Protein AF-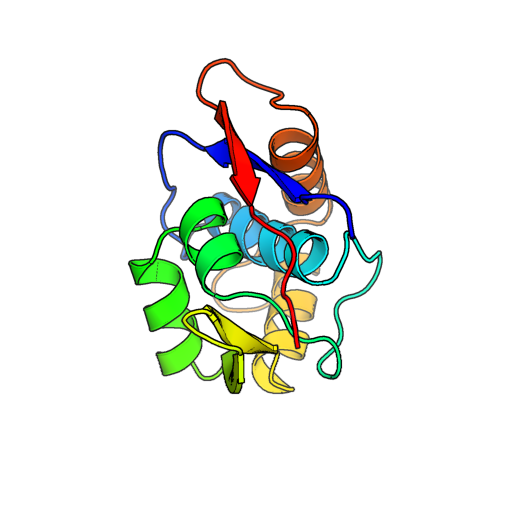A0AAJ4BDT7-F1 (afdb_monomer_lite)

Foldseek 3Di:
DDWDKWWFFLDADDCQAQLLVLQLLLLQCVQQPNDPAADQPGKGWLVSSCRSHNNVVVVVCVVVQQKDFDDDQVPITIIGGDPVNRVVSVQQQVVHDSHHYHPVSNVVSNCCTHPVPDPRIDMDIDDDGDD

Radius of gyration: 13.69 Å; chains: 1; bounding box: 35×29×34 Å

Secondary structure (DSSP, 8-state):
---EEEEEESS---TTSHHHHHHHHHHHHHHTTS-SS--SSS-EEHHHHHHHH-HHHHHHHHHTTSEEEEEEETTEEEEEE-HHHHHHHHHHHBT-SSS--BHHHHHHHHHHHHH--STTEEEEEEPPPP-

Sequence (131 aa):
MSSIEFYVPGDYDSPLTASGRGRTIAAFHLAQGDVEFLTKVTEMRRDVLNRLMSPSAVSYWIAQKWLEKARDVGRIQLLRLTAKGLVTCKNSVNGGGNVPTTAALVARWRANMKRGGVSSFTLVSFDPISD

Structure (mmCIF, N/CA/C/O backbone):
data_AF-A0AAJ4BDT7-F1
#
_entry.id   AF-A0AAJ4BDT7-F1
#
loop_
_atom_site.group_PDB
_atom_site.id
_atom_site.type_symbol
_atom_site.label_atom_id
_atom_site.label_alt_id
_atom_site.label_comp_id
_atom_site.label_asym_id
_atom_site.label_entity_id
_atom_site.label_seq_id
_atom_site.pdbx_PDB_ins_code
_atom_site.Cartn_x
_atom_site.Cartn_y
_atom_site.Cartn_z
_atom_site.occupancy
_atom_site.B_iso_or_equiv
_atom_site.auth_seq_id
_atom_site.auth_comp_id
_atom_site.auth_asym_id
_atom_site.auth_atom_id
_atom_site.pdbx_PDB_model_num
ATOM 1 N N . MET A 1 1 ? -15.622 15.800 9.032 1.00 58.09 1 MET A N 1
ATOM 2 C CA . MET A 1 1 ? -14.398 15.234 8.422 1.00 58.09 1 MET A CA 1
ATOM 3 C C . MET A 1 1 ? -14.682 14.996 6.949 1.00 58.09 1 MET A C 1
ATOM 5 O O . MET A 1 1 ? -15.772 14.527 6.651 1.00 58.09 1 MET A O 1
ATOM 9 N N . SER A 1 2 ? -13.784 15.384 6.043 1.00 74.25 2 SER A N 1
ATOM 10 C CA . SER A 1 2 ? -13.961 15.152 4.602 1.00 74.25 2 SER A CA 1
ATOM 11 C C . SER A 1 2 ? -13.631 13.702 4.246 1.00 74.25 2 SER A C 1
ATOM 13 O O . SER A 1 2 ? -12.795 13.078 4.904 1.00 74.25 2 SER A O 1
ATOM 15 N N . SER A 1 3 ? -14.279 13.171 3.211 1.00 86.38 3 SER A N 1
ATOM 16 C CA . SER A 1 3 ? -13.877 11.910 2.590 1.00 86.38 3 SER A CA 1
ATOM 17 C C . SER A 1 3 ? -12.436 11.997 2.076 1.00 86.38 3 SER A C 1
ATOM 19 O O . SER A 1 3 ? -11.916 13.083 1.800 1.00 86.38 3 SER A O 1
ATOM 21 N N . ILE A 1 4 ? -11.775 10.843 1.981 1.00 92.94 4 ILE A N 1
ATOM 22 C CA . ILE A 1 4 ? -10.473 10.723 1.315 1.00 92.94 4 ILE A CA 1
ATOM 23 C C . ILE A 1 4 ? -10.673 10.041 -0.030 1.00 92.94 4 ILE A C 1
ATOM 25 O O . ILE A 1 4 ? -11.485 9.125 -0.146 1.00 92.94 4 ILE A O 1
ATOM 29 N N . GLU A 1 5 ? -9.927 10.469 -1.040 1.00 95.75 5 GLU A N 1
ATOM 30 C CA . GLU A 1 5 ? -10.087 9.971 -2.401 1.00 95.75 5 GLU A CA 1
ATOM 31 C C . GLU A 1 5 ? -8.767 9.449 -2.940 1.00 95.75 5 GLU A C 1
ATOM 33 O O . GLU A 1 5 ? -7.712 10.066 -2.769 1.00 95.75 5 GLU A O 1
ATOM 38 N N . PHE A 1 6 ? -8.837 8.308 -3.616 1.00 96.75 6 PHE A N 1
ATOM 39 C CA . PHE A 1 6 ? -7.701 7.745 -4.323 1.00 96.75 6 PHE A CA 1
ATOM 40 C C . PHE A 1 6 ? -8.123 7.211 -5.679 1.00 96.75 6 PHE A C 1
ATOM 42 O O . PHE A 1 6 ? -9.211 6.669 -5.857 1.00 96.75 6 PHE A O 1
ATOM 49 N N . TYR A 1 7 ? -7.202 7.299 -6.623 1.00 96.50 7 TYR A N 1
ATOM 50 C CA . TYR A 1 7 ? -7.286 6.608 -7.891 1.00 96.50 7 TYR A CA 1
ATOM 51 C C . TYR A 1 7 ? -6.817 5.163 -7.695 1.00 96.50 7 TYR A C 1
ATOM 53 O O . TYR A 1 7 ? -5.657 4.889 -7.379 1.00 96.50 7 TYR A O 1
ATOM 61 N N . VAL A 1 8 ? -7.741 4.227 -7.860 1.00 94.25 8 VAL A N 1
ATOM 62 C CA . VAL A 1 8 ? -7.545 2.788 -7.686 1.00 94.25 8 VAL A CA 1
ATOM 63 C C . VAL A 1 8 ? -7.156 2.164 -9.025 1.00 94.25 8 VAL A C 1
ATOM 65 O O . VAL A 1 8 ? -7.846 2.419 -10.012 1.00 94.25 8 VAL A O 1
ATOM 68 N N . PRO A 1 9 ? -6.083 1.357 -9.095 1.00 90.94 9 PRO A N 1
ATOM 69 C CA . PRO A 1 9 ? -5.711 0.688 -10.336 1.00 90.94 9 PRO A CA 1
ATOM 70 C C . PRO A 1 9 ? -6.764 -0.360 -10.728 1.00 90.94 9 PRO A C 1
ATOM 72 O O . PRO A 1 9 ? -7.258 -1.095 -9.874 1.00 90.94 9 PRO A O 1
ATOM 75 N N . GLY A 1 10 ? -7.085 -0.438 -12.021 1.00 87.75 10 GLY A N 1
ATOM 76 C CA . GLY A 1 10 ? -8.031 -1.414 -12.571 1.00 87.75 10 GLY A CA 1
ATOM 77 C C . GLY A 1 10 ? -7.529 -2.856 -12.501 1.00 87.75 10 GLY A C 1
ATOM 78 O O . GLY A 1 10 ? -8.335 -3.766 -12.347 1.00 87.75 10 GLY A O 1
ATOM 79 N N . ASP A 1 11 ? -6.206 -3.040 -12.515 1.00 86.44 11 ASP A N 1
ATOM 80 C CA . ASP A 1 11 ? -5.543 -4.331 -12.354 1.00 86.44 11 ASP A CA 1
ATOM 81 C C . ASP A 1 11 ? -4.442 -4.280 -11.298 1.00 86.44 11 ASP A C 1
ATOM 83 O O . ASP A 1 11 ? -3.802 -3.250 -11.051 1.00 86.44 11 ASP A O 1
ATOM 87 N N . TYR A 1 12 ? -4.182 -5.439 -10.691 1.00 87.00 12 TYR A N 1
ATOM 88 C CA . TYR A 1 12 ? -3.167 -5.579 -9.663 1.00 87.00 12 TYR A CA 1
ATOM 89 C C . TYR A 1 12 ? -1.993 -6.452 -10.127 1.00 87.00 12 TYR A C 1
ATOM 91 O O . TYR A 1 12 ? -2.059 -7.674 -10.051 1.00 87.00 12 TYR A O 1
ATOM 99 N N . ASP A 1 13 ? -0.854 -5.831 -10.457 1.00 81.62 13 ASP A N 1
ATOM 100 C CA . ASP A 1 13 ? 0.457 -6.501 -10.482 1.00 81.62 13 ASP A CA 1
ATOM 101 C C . ASP A 1 13 ? 0.683 -7.382 -9.245 1.00 81.62 13 ASP A C 1
ATOM 103 O O . ASP A 1 13 ? 0.322 -7.007 -8.120 1.00 81.62 13 ASP A O 1
ATOM 107 N N . SER A 1 14 ? 1.374 -8.508 -9.440 1.00 89.62 14 SER A N 1
ATOM 108 C CA . SER A 1 14 ? 1.806 -9.359 -8.334 1.00 89.62 14 SER A CA 1
ATOM 109 C C . SER A 1 14 ? 2.687 -8.573 -7.349 1.00 89.62 14 SER A C 1
ATOM 111 O O . SER A 1 14 ? 3.666 -7.942 -7.771 1.00 89.62 14 SER A O 1
ATOM 113 N N . PRO A 1 15 ? 2.415 -8.650 -6.030 1.00 87.31 15 PRO A N 1
ATOM 114 C CA . PRO A 1 15 ? 3.212 -7.984 -4.998 1.00 87.31 15 PRO A CA 1
ATOM 115 C C . PRO A 1 15 ? 4.681 -8.437 -4.936 1.00 87.31 15 PRO A C 1
ATOM 117 O O . PRO A 1 15 ? 5.500 -7.782 -4.290 1.00 87.31 15 PRO A O 1
ATOM 120 N N . LEU A 1 16 ? 5.008 -9.568 -5.568 1.00 92.69 16 LEU A N 1
ATOM 121 C CA . LEU A 1 16 ? 6.345 -10.165 -5.591 1.00 92.69 16 LEU A CA 1
ATOM 122 C C . LEU A 1 16 ? 7.178 -9.734 -6.809 1.00 92.69 16 LEU A C 1
ATOM 124 O O . LEU A 1 16 ? 8.205 -10.333 -7.101 1.00 92.69 16 LEU A O 1
ATOM 128 N N . THR A 1 17 ? 6.754 -8.677 -7.499 1.00 94.75 17 THR A N 1
ATOM 129 C CA . THR A 1 17 ? 7.513 -8.012 -8.565 1.00 94.75 17 THR A CA 1
ATOM 130 C C . THR A 1 17 ? 8.018 -6.651 -8.086 1.00 94.75 17 THR A C 1
ATOM 132 O O . THR A 1 17 ? 7.465 -6.079 -7.145 1.00 94.75 17 THR A O 1
ATOM 135 N N . ALA A 1 18 ? 9.024 -6.077 -8.752 1.00 94.56 18 ALA A N 1
ATOM 136 C CA . ALA A 1 18 ? 9.518 -4.737 -8.417 1.00 94.56 18 ALA A CA 1
ATOM 137 C C . ALA A 1 18 ? 8.414 -3.664 -8.505 1.00 94.56 18 ALA A C 1
ATOM 139 O O . ALA A 1 18 ? 8.333 -2.785 -7.641 1.00 94.56 18 ALA A O 1
ATOM 140 N N . SER A 1 19 ? 7.530 -3.762 -9.508 1.00 94.44 19 SER A N 1
ATOM 141 C CA . SER A 1 19 ? 6.381 -2.862 -9.671 1.00 94.44 19 SER A CA 1
ATOM 142 C C . SER A 1 19 ? 5.352 -3.049 -8.554 1.00 94.44 19 SER A C 1
ATOM 144 O O . SER A 1 19 ? 5.018 -2.081 -7.872 1.00 94.44 19 SER A O 1
ATOM 146 N N . GLY A 1 20 ? 4.910 -4.284 -8.289 1.00 94.62 20 GLY A N 1
ATOM 147 C CA . GLY A 1 20 ? 3.935 -4.563 -7.229 1.00 94.62 20 GLY A CA 1
ATOM 148 C C . GLY A 1 20 ? 4.464 -4.270 -5.820 1.00 94.62 20 GLY A C 1
ATOM 149 O O . GLY A 1 20 ? 3.708 -3.812 -4.956 1.00 94.62 20 GLY A O 1
ATOM 150 N N . ARG A 1 21 ? 5.773 -4.439 -5.588 1.00 96.38 21 ARG A N 1
ATOM 151 C CA . ARG A 1 21 ? 6.461 -3.978 -4.373 1.00 96.38 21 ARG A CA 1
ATOM 152 C C . ARG A 1 21 ? 6.414 -2.456 -4.267 1.00 96.38 21 ARG A C 1
ATOM 154 O O . ARG A 1 21 ? 6.036 -1.946 -3.215 1.00 96.38 21 ARG A O 1
ATOM 161 N N . GLY A 1 22 ? 6.738 -1.748 -5.350 1.00 96.44 22 GLY A N 1
ATOM 162 C CA . GLY A 1 22 ? 6.645 -0.289 -5.428 1.00 96.44 22 GLY A CA 1
ATOM 163 C C . GLY A 1 22 ? 5.231 0.213 -5.125 1.00 96.44 22 GLY A C 1
ATOM 164 O O . GLY A 1 22 ? 5.059 1.111 -4.303 1.00 96.44 22 GLY A O 1
ATOM 165 N N . ARG A 1 23 ? 4.211 -0.444 -5.695 1.00 96.44 23 ARG A N 1
ATOM 166 C CA . ARG A 1 23 ? 2.794 -0.173 -5.421 1.00 96.44 23 ARG A CA 1
ATOM 167 C C . ARG A 1 23 ? 2.427 -0.393 -3.957 1.00 96.44 23 ARG A C 1
ATOM 169 O O . ARG A 1 23 ? 1.765 0.446 -3.357 1.00 96.44 23 ARG A O 1
ATOM 176 N N . THR A 1 24 ? 2.850 -1.517 -3.382 1.00 97.44 24 THR A N 1
ATOM 177 C CA . THR A 1 24 ? 2.586 -1.851 -1.973 1.00 97.44 24 THR A CA 1
ATOM 178 C C . THR A 1 24 ? 3.120 -0.758 -1.049 1.00 97.44 24 THR A C 1
ATOM 180 O O . THR A 1 24 ? 2.400 -0.274 -0.180 1.00 97.44 24 THR A O 1
ATOM 183 N N . ILE A 1 25 ? 4.368 -0.338 -1.266 1.00 97.75 25 ILE A N 1
ATOM 184 C CA . ILE A 1 25 ? 5.014 0.700 -0.458 1.00 97.75 25 ILE A CA 1
ATOM 185 C C . ILE A 1 25 ? 4.317 2.050 -0.670 1.00 97.75 25 ILE A C 1
ATOM 187 O O . ILE A 1 25 ? 4.009 2.733 0.303 1.00 97.75 25 ILE A O 1
ATOM 191 N N . ALA A 1 26 ? 3.985 2.407 -1.915 1.00 97.69 26 ALA A N 1
ATOM 192 C CA . ALA A 1 26 ? 3.224 3.615 -2.234 1.00 97.69 26 ALA A CA 1
ATOM 193 C C . ALA A 1 26 ? 1.875 3.674 -1.500 1.00 97.69 26 ALA A C 1
ATOM 195 O O . ALA A 1 26 ? 1.539 4.696 -0.903 1.00 97.69 26 ALA A O 1
ATOM 196 N N . ALA A 1 27 ? 1.133 2.567 -1.487 1.00 98.19 27 ALA A N 1
ATOM 197 C CA . ALA A 1 27 ? -0.138 2.466 -0.786 1.00 98.19 27 ALA A CA 1
ATOM 198 C C . ALA A 1 27 ? 0.010 2.631 0.735 1.00 98.19 27 ALA A C 1
ATOM 200 O O . ALA A 1 27 ? -0.853 3.249 1.350 1.00 98.19 27 ALA A O 1
ATOM 201 N N . PHE A 1 28 ? 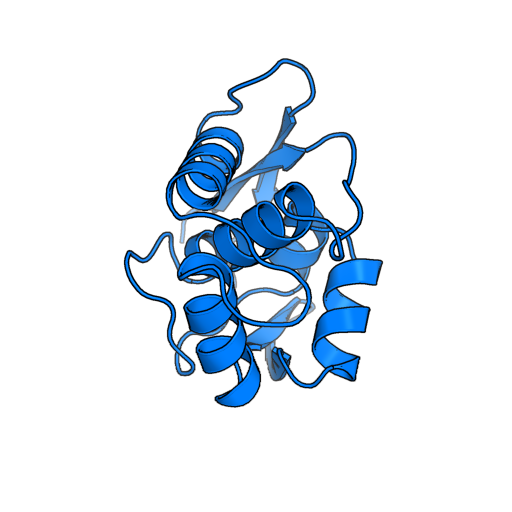1.103 2.151 1.345 1.00 98.38 28 PHE A N 1
ATOM 202 C CA . PHE A 1 28 ? 1.378 2.424 2.761 1.00 98.38 28 PHE A CA 1
ATOM 203 C C . PHE A 1 28 ? 1.622 3.910 3.028 1.00 98.38 28 PHE A C 1
ATOM 205 O O . PHE A 1 28 ? 1.081 4.435 3.994 1.00 98.38 28 PHE A O 1
ATOM 212 N N . HIS A 1 29 ? 2.368 4.610 2.165 1.00 98.44 29 HIS A N 1
ATOM 213 C CA . HIS A 1 29 ? 2.563 6.056 2.322 1.00 98.44 29 HIS A CA 1
ATOM 214 C C . HIS A 1 29 ? 1.227 6.799 2.268 1.0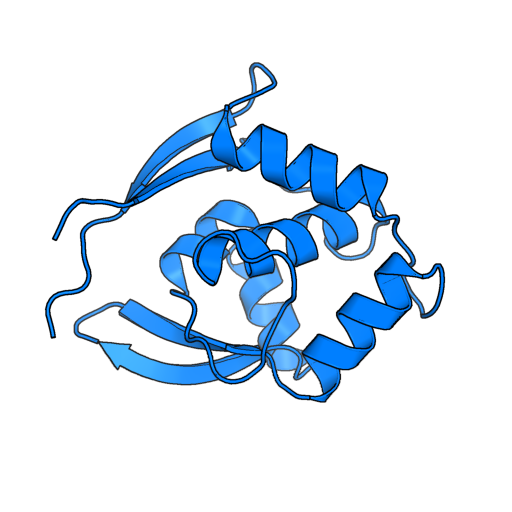0 98.44 29 HIS A C 1
ATOM 216 O O . HIS A 1 29 ? 0.939 7.616 3.138 1.00 98.44 29 HIS A O 1
ATOM 222 N N . LEU A 1 30 ? 0.393 6.482 1.275 1.00 97.69 30 LEU A N 1
ATOM 223 C CA . LEU A 1 30 ? -0.906 7.126 1.085 1.00 97.69 30 LEU A CA 1
ATOM 224 C C . LEU A 1 30 ? -1.882 6.817 2.220 1.00 97.69 30 LEU A C 1
ATOM 226 O O . LEU A 1 30 ? -2.507 7.732 2.747 1.00 97.69 30 LEU A O 1
ATOM 230 N N . ALA A 1 31 ? -1.964 5.559 2.651 1.00 97.00 31 ALA A N 1
ATOM 231 C CA . ALA A 1 31 ? -2.853 5.156 3.735 1.00 97.00 31 ALA A CA 1
ATOM 232 C C . ALA A 1 31 ? -2.434 5.715 5.109 1.00 97.00 31 ALA A C 1
ATOM 234 O O . ALA A 1 31 ? -3.263 5.742 6.012 1.00 97.00 31 ALA A O 1
ATOM 235 N N . GLN A 1 32 ? -1.185 6.176 5.263 1.00 97.19 32 GLN A N 1
ATOM 236 C CA . GLN A 1 32 ? -0.712 6.927 6.434 1.00 97.19 32 GLN A CA 1
ATOM 237 C C . GLN A 1 32 ? -0.917 8.450 6.314 1.00 97.19 32 GLN A C 1
ATOM 239 O O . GLN A 1 32 ? -0.433 9.188 7.166 1.00 97.19 32 GLN A O 1
ATOM 244 N N . GLY A 1 33 ? -1.615 8.932 5.279 1.00 95.06 33 GLY A N 1
ATOM 245 C CA . GLY A 1 33 ? -1.831 10.365 5.043 1.00 95.06 33 GLY A CA 1
ATOM 246 C C . GLY A 1 33 ? -0.815 11.000 4.090 1.00 95.06 33 GLY A C 1
ATOM 247 O O . GLY A 1 33 ? -0.479 12.167 4.244 1.00 95.06 33 GLY A O 1
ATOM 248 N N . ASP A 1 34 ? -0.314 10.234 3.117 1.00 94.94 34 ASP A N 1
ATOM 249 C CA . ASP A 1 34 ? 0.681 10.665 2.121 1.00 94.94 34 ASP A CA 1
ATOM 250 C C . ASP A 1 34 ? 2.018 11.142 2.720 1.00 94.94 34 ASP A C 1
ATOM 252 O O . ASP A 1 34 ? 2.632 12.112 2.279 1.00 94.94 34 ASP A O 1
ATOM 256 N N . VAL A 1 35 ? 2.506 10.412 3.720 1.00 95.31 35 VAL A N 1
ATOM 257 C CA . VAL A 1 35 ? 3.743 10.741 4.441 1.00 95.31 35 VAL A CA 1
ATOM 258 C C . VAL A 1 35 ? 4.995 10.572 3.580 1.00 95.31 35 VAL A C 1
ATOM 260 O O . VAL A 1 35 ? 5.065 9.703 2.707 1.00 95.31 35 VAL A O 1
ATOM 263 N N . GLU A 1 36 ? 6.034 11.363 3.842 1.00 92.88 36 GLU A N 1
ATOM 264 C CA . GLU A 1 36 ? 7.352 11.165 3.224 1.00 92.88 36 GLU A CA 1
ATOM 265 C C . GLU A 1 36 ? 8.022 9.882 3.732 1.00 92.88 36 GLU A C 1
ATOM 267 O O . GLU A 1 36 ? 8.536 9.100 2.935 1.00 92.88 36 GLU A O 1
ATOM 272 N N . PHE A 1 37 ? 7.924 9.616 5.038 1.00 94.69 37 PHE A N 1
ATOM 273 C CA . PHE A 1 37 ? 8.522 8.458 5.698 1.00 94.69 37 PHE A CA 1
ATOM 274 C C . PHE A 1 37 ? 7.454 7.582 6.349 1.00 94.69 37 PHE A C 1
ATOM 276 O O . PHE A 1 37 ? 6.607 8.069 7.094 1.00 94.69 37 PHE A O 1
ATOM 283 N N . LEU A 1 38 ? 7.518 6.275 6.088 1.00 97.56 38 LEU A N 1
ATOM 284 C CA . LEU A 1 38 ? 6.643 5.303 6.737 1.00 97.56 38 LEU A CA 1
ATOM 285 C C . LEU A 1 38 ? 6.943 5.208 8.231 1.00 97.56 38 LEU A C 1
ATOM 287 O O . LEU A 1 38 ? 8.097 5.263 8.659 1.00 97.56 38 LEU A O 1
ATOM 291 N N . THR A 1 39 ? 5.901 4.959 9.014 1.00 97.25 39 THR A N 1
ATOM 292 C CA . THR A 1 39 ? 6.019 4.717 10.449 1.00 97.25 39 THR A CA 1
ATOM 293 C C . THR A 1 39 ? 5.166 3.532 10.901 1.00 97.25 39 THR A C 1
ATOM 295 O O . THR A 1 39 ? 4.262 3.083 10.197 1.00 97.25 39 THR A O 1
ATOM 298 N N . LYS A 1 40 ? 5.473 3.002 12.087 1.00 95.56 40 LYS A N 1
ATOM 299 C CA . LYS A 1 40 ? 4.700 1.940 12.750 1.00 95.56 40 LYS A CA 1
ATOM 300 C C . LYS A 1 40 ? 3.546 2.469 13.606 1.00 95.56 40 LYS A C 1
ATOM 302 O O . LYS A 1 40 ? 2.678 1.694 13.989 1.00 95.56 40 LYS A O 1
ATOM 307 N N . VAL A 1 41 ? 3.555 3.761 13.954 1.00 94.06 41 VAL A N 1
ATOM 308 C CA . VAL A 1 41 ? 2.544 4.332 14.864 1.00 94.06 41 VAL A CA 1
ATOM 309 C C . VAL A 1 41 ? 1.248 4.704 14.152 1.00 94.06 41 VAL A C 1
ATOM 311 O O . VAL A 1 41 ? 0.182 4.609 14.752 1.00 94.06 41 VAL A O 1
ATOM 314 N N . THR A 1 42 ? 1.324 5.085 12.876 1.00 96.56 42 THR A N 1
ATOM 315 C CA . THR A 1 42 ? 0.158 5.534 12.114 1.00 96.56 42 THR A CA 1
ATOM 316 C C . THR A 1 42 ? -0.703 4.353 11.687 1.00 96.56 42 THR A C 1
ATOM 318 O O . THR A 1 42 ? -0.231 3.408 11.048 1.00 96.56 42 THR A O 1
ATOM 321 N N . GLU A 1 43 ? -1.984 4.427 12.038 1.00 97.06 43 GLU A N 1
ATOM 322 C CA . GLU A 1 43 ? -3.012 3.486 11.610 1.00 97.06 43 GLU A CA 1
ATOM 323 C C . GLU A 1 43 ? -3.389 3.725 10.148 1.00 97.06 43 GLU A C 1
ATOM 325 O O . GLU A 1 43 ? -3.510 4.857 9.690 1.00 97.06 43 GLU A O 1
ATOM 330 N N . MET A 1 44 ? -3.593 2.637 9.418 1.00 97.50 44 MET A N 1
ATOM 331 C CA . MET A 1 44 ? -4.007 2.623 8.023 1.00 97.50 44 MET A CA 1
ATOM 332 C C . MET A 1 44 ? -5.314 1.858 7.911 1.00 97.50 44 MET A C 1
ATOM 334 O O . MET A 1 44 ? -5.459 0.771 8.475 1.00 97.50 44 MET A O 1
ATOM 338 N N . ARG A 1 45 ? -6.259 2.375 7.132 1.00 97.12 45 ARG A N 1
ATOM 339 C CA . ARG A 1 45 ? -7.524 1.673 6.930 1.00 97.12 45 ARG A CA 1
ATOM 340 C C . ARG A 1 45 ? -7.351 0.472 6.007 1.00 97.12 45 ARG A C 1
ATOM 342 O O . ARG A 1 45 ? -6.782 0.581 4.917 1.00 97.12 45 ARG A O 1
ATOM 349 N N . ARG A 1 46 ? -7.876 -0.684 6.415 1.00 97.75 46 ARG A N 1
ATOM 350 C CA . ARG A 1 46 ? -7.811 -1.911 5.614 1.00 97.75 46 ARG A CA 1
ATOM 351 C C . ARG A 1 46 ? -8.590 -1.801 4.306 1.00 97.75 46 ARG A C 1
ATOM 353 O O . ARG A 1 46 ? -8.143 -2.353 3.307 1.00 97.75 46 ARG A O 1
ATOM 360 N N . ASP A 1 47 ? -9.729 -1.116 4.294 1.00 97.25 47 ASP A N 1
ATOM 361 C CA . ASP A 1 47 ? -10.545 -0.905 3.091 1.00 97.25 47 ASP A CA 1
ATOM 362 C C . ASP A 1 47 ? -9.799 -0.086 2.023 1.00 97.25 47 ASP A C 1
ATOM 364 O O . ASP A 1 47 ? -9.787 -0.477 0.856 1.00 97.25 47 ASP A O 1
ATOM 368 N N . VAL A 1 48 ? -9.087 0.968 2.430 1.00 97.56 48 VAL A N 1
ATOM 369 C CA . VAL A 1 48 ? -8.192 1.745 1.560 1.00 97.56 48 VAL A CA 1
ATOM 370 C C . VAL A 1 48 ? -7.082 0.859 1.005 1.00 97.56 48 VAL A C 1
ATOM 372 O O . VAL A 1 48 ? -6.897 0.784 -0.209 1.00 97.56 48 VAL A O 1
ATOM 375 N N . LEU A 1 49 ? -6.369 0.125 1.867 1.00 97.94 49 LEU A N 1
ATOM 376 C CA . LEU A 1 49 ? -5.296 -0.768 1.420 1.00 97.94 49 LEU A CA 1
ATOM 377 C C . LEU A 1 49 ? -5.818 -1.841 0.453 1.00 97.94 49 LEU A C 1
ATOM 379 O O . LEU A 1 49 ? -5.221 -2.057 -0.598 1.00 97.94 49 LEU A O 1
ATOM 383 N N . ASN A 1 50 ? -6.962 -2.462 0.749 1.00 97.38 50 ASN A N 1
ATOM 384 C CA . ASN A 1 50 ? -7.590 -3.460 -0.118 1.00 97.38 50 ASN A CA 1
ATOM 385 C C . ASN A 1 50 ? -7.829 -2.920 -1.532 1.00 97.38 50 ASN A C 1
ATOM 387 O O . ASN A 1 50 ? -7.640 -3.655 -2.498 1.00 97.38 50 ASN A O 1
ATOM 391 N N . ARG A 1 51 ? -8.223 -1.649 -1.659 1.00 96.94 51 ARG A N 1
ATOM 392 C CA . ARG A 1 51 ? -8.423 -0.998 -2.955 1.00 96.94 51 ARG A CA 1
ATOM 393 C C . ARG A 1 51 ? -7.108 -0.612 -3.630 1.00 96.94 51 ARG A C 1
ATOM 395 O O . ARG A 1 51 ? -6.991 -0.758 -4.832 1.00 96.94 51 ARG A O 1
ATOM 402 N N . LEU A 1 52 ? -6.088 -0.172 -2.897 1.00 96.44 52 LEU A N 1
ATOM 403 C CA . LEU A 1 52 ? -4.823 0.251 -3.515 1.00 96.44 52 LEU A CA 1
ATOM 404 C C . LEU A 1 52 ? -3.917 -0.915 -3.950 1.00 96.44 52 LEU A C 1
ATOM 406 O O . LEU A 1 52 ? -3.093 -0.745 -4.849 1.00 96.44 52 LEU A O 1
ATOM 410 N N . MET A 1 53 ? -4.021 -2.097 -3.329 1.00 94.50 53 MET A N 1
ATOM 411 C CA . MET A 1 53 ? -3.111 -3.218 -3.625 1.00 94.50 53 MET A CA 1
ATOM 412 C C . MET A 1 53 ? -3.751 -4.596 -3.808 1.00 94.50 53 MET A C 1
ATOM 414 O O . MET A 1 53 ? -2.996 -5.523 -4.109 1.00 94.50 53 MET A O 1
ATOM 418 N N . SER A 1 54 ? -5.078 -4.718 -3.685 1.00 94.50 54 SER A N 1
ATOM 419 C CA . SER A 1 54 ? -5.906 -5.940 -3.589 1.00 94.50 54 SER A CA 1
ATOM 420 C C . SER A 1 54 ? -6.060 -6.538 -2.172 1.00 94.50 54 SER A C 1
ATOM 422 O O . SER A 1 54 ? -5.106 -6.527 -1.384 1.00 94.50 54 SER A O 1
ATOM 424 N N . PRO A 1 55 ? -7.223 -7.147 -1.840 1.00 95.94 55 PRO A N 1
ATOM 425 C CA . PRO A 1 55 ? -7.434 -7.832 -0.557 1.00 95.94 55 PRO A CA 1
ATOM 426 C C . PRO A 1 55 ? -6.508 -9.031 -0.303 1.00 95.94 55 PRO A C 1
ATOM 428 O O . PRO A 1 55 ? -6.155 -9.321 0.847 1.00 95.94 55 PRO A O 1
ATOM 431 N N . SER A 1 56 ? -6.108 -9.739 -1.364 1.00 95.69 56 SER A N 1
ATOM 432 C CA . SER A 1 56 ? -5.194 -10.882 -1.274 1.00 95.69 56 SER A CA 1
ATOM 433 C C . SER A 1 56 ? -3.789 -10.429 -0.880 1.00 95.69 56 SER A C 1
ATOM 435 O O . SER A 1 56 ? -3.191 -11.025 0.014 1.00 95.69 56 SER A O 1
ATOM 437 N N . ALA A 1 57 ? -3.298 -9.321 -1.447 1.00 95.88 57 ALA A N 1
ATOM 438 C CA . ALA A 1 57 ? -2.019 -8.734 -1.053 1.00 95.88 57 ALA A CA 1
ATOM 439 C C . ALA A 1 57 ? -2.030 -8.267 0.410 1.00 95.88 57 ALA A C 1
ATOM 441 O O . ALA A 1 57 ? -1.091 -8.559 1.148 1.00 95.88 57 ALA A O 1
ATOM 442 N N . VAL A 1 58 ? -3.104 -7.614 0.869 1.00 97.81 58 VAL A N 1
ATOM 443 C CA . VAL A 1 58 ? -3.227 -7.206 2.281 1.00 97.81 58 VAL A CA 1
ATOM 444 C C . VAL A 1 58 ? -3.170 -8.419 3.212 1.00 97.81 58 VAL A C 1
ATOM 446 O O . VAL A 1 58 ? -2.413 -8.422 4.182 1.00 97.81 58 VAL A O 1
ATOM 449 N N . SER A 1 59 ? -3.922 -9.474 2.895 1.00 97.56 59 SER A N 1
ATOM 450 C CA . SER A 1 59 ? -3.920 -10.718 3.678 1.00 97.56 59 SER A CA 1
ATOM 451 C C . SER A 1 59 ? -2.542 -11.387 3.682 1.00 97.56 59 SER A C 1
ATOM 453 O O . SER A 1 59 ? -2.075 -11.837 4.730 1.00 97.56 59 SER A O 1
ATOM 455 N N . TYR A 1 60 ? -1.847 -11.379 2.542 1.00 96.62 60 TYR A N 1
ATOM 456 C CA . TYR A 1 60 ? -0.475 -11.866 2.433 1.00 96.62 60 TYR A CA 1
ATOM 457 C C . TYR A 1 60 ? 0.489 -11.073 3.327 1.00 96.62 60 TYR A C 1
ATOM 459 O O . TYR A 1 60 ? 1.288 -11.669 4.046 1.00 96.62 60 TYR A O 1
ATOM 467 N N . TRP A 1 61 ? 0.393 -9.742 3.365 1.00 97.56 61 TRP A N 1
ATOM 468 C CA . TRP A 1 61 ? 1.254 -8.910 4.213 1.00 97.56 61 TRP A CA 1
ATOM 469 C C . TRP A 1 61 ? 0.991 -9.068 5.707 1.00 97.56 61 TRP A C 1
ATOM 471 O O . TRP A 1 61 ? 1.932 -8.975 6.498 1.00 97.56 61 TRP A O 1
ATOM 481 N N . ILE A 1 62 ? -0.246 -9.376 6.096 1.00 98.12 62 ILE A N 1
ATOM 482 C CA . ILE A 1 62 ? -0.564 -9.784 7.468 1.00 98.12 62 ILE A CA 1
ATOM 483 C C . ILE A 1 62 ? 0.115 -11.127 7.781 1.00 98.12 62 ILE A C 1
ATOM 485 O O . ILE A 1 62 ? 0.838 -11.233 8.770 1.00 98.12 62 ILE A O 1
ATOM 489 N N . ALA A 1 63 ? -0.022 -12.131 6.907 1.00 97.69 63 ALA A N 1
ATOM 490 C CA . ALA A 1 63 ? 0.614 -13.441 7.091 1.00 97.69 63 ALA A CA 1
ATOM 491 C C . ALA A 1 63 ? 2.153 -13.353 7.146 1.00 97.69 63 ALA A C 1
ATOM 493 O O . ALA A 1 63 ? 2.800 -14.025 7.949 1.00 97.69 63 ALA A O 1
ATOM 494 N N . GLN A 1 64 ? 2.752 -12.462 6.351 1.00 96.50 64 GLN A N 1
ATOM 495 C CA . GLN A 1 64 ? 4.193 -12.189 6.357 1.00 96.50 64 GLN A CA 1
ATOM 496 C C . GLN A 1 64 ? 4.661 -11.332 7.543 1.00 96.50 64 GLN A C 1
ATOM 498 O O . GLN A 1 64 ? 5.867 -11.081 7.679 1.00 96.50 64 GLN A O 1
ATOM 503 N N . LYS A 1 65 ? 3.744 -10.910 8.423 1.00 97.94 65 LYS A N 1
ATOM 504 C CA . LYS A 1 65 ? 3.994 -10.036 9.579 1.00 97.94 65 LYS A CA 1
ATOM 505 C C . LYS A 1 65 ? 4.552 -8.665 9.194 1.00 97.94 65 LYS A C 1
ATOM 507 O O . LYS A 1 65 ? 5.355 -8.099 9.930 1.00 97.94 65 LYS A O 1
ATOM 512 N N . TRP A 1 66 ? 4.188 -8.147 8.023 1.00 97.75 66 TRP A N 1
ATOM 513 C CA . TRP A 1 66 ? 4.469 -6.758 7.641 1.00 97.75 66 TRP A CA 1
ATOM 514 C C . TRP A 1 66 ? 3.420 -5.814 8.211 1.00 97.75 66 TRP A C 1
ATOM 516 O O . TRP A 1 66 ? 3.749 -4.695 8.597 1.00 97.75 66 TRP A O 1
ATOM 526 N N . LEU A 1 67 ? 2.178 -6.292 8.268 1.00 98.56 67 LEU A N 1
ATOM 527 C CA . LEU A 1 67 ? 1.039 -5.601 8.844 1.00 98.56 67 LEU A CA 1
ATOM 528 C C . LEU A 1 67 ? 0.527 -6.362 10.063 1.00 98.56 67 LEU A C 1
ATOM 530 O O . LEU A 1 67 ? 0.553 -7.592 10.090 1.00 98.56 67 LEU A O 1
ATOM 534 N N . GLU A 1 68 ? 0.006 -5.622 11.028 1.00 98.25 68 GLU A N 1
ATOM 535 C CA . GLU A 1 68 ? -0.731 -6.156 12.169 1.00 98.25 68 GLU A CA 1
ATOM 536 C C . GLU A 1 68 ? -2.069 -5.435 12.324 1.00 98.25 68 GLU A C 1
ATOM 538 O O . GLU A 1 68 ? -2.230 -4.298 11.873 1.00 98.25 68 GLU A O 1
ATOM 543 N N . LYS A 1 69 ? -3.043 -6.112 12.937 1.00 97.69 69 LYS A N 1
ATOM 544 C CA . LYS A 1 69 ? -4.332 -5.506 13.284 1.00 97.69 69 LYS A CA 1
ATOM 545 C C . LYS A 1 69 ? -4.130 -4.596 14.492 1.00 97.69 69 LYS A C 1
ATOM 547 O O . LYS A 1 69 ? -3.596 -5.053 15.496 1.00 97.69 69 LYS A O 1
ATOM 552 N N . ALA A 1 70 ? -4.556 -3.341 14.383 1.00 97.00 70 ALA A N 1
ATOM 553 C CA . ALA A 1 70 ? -4.457 -2.365 15.465 1.00 97.00 70 ALA A CA 1
ATOM 554 C C . ALA A 1 70 ? -5.747 -2.321 16.294 1.00 97.00 70 ALA A C 1
ATOM 556 O O . ALA A 1 70 ? -5.723 -2.611 17.486 1.00 97.00 70 ALA A O 1
ATOM 557 N N . ARG A 1 71 ? -6.870 -1.989 15.652 1.00 96.56 71 ARG A N 1
ATOM 558 C CA . ARG A 1 71 ? -8.220 -1.947 16.236 1.00 96.56 71 ARG A CA 1
ATOM 559 C C . ARG A 1 71 ? -9.269 -1.937 15.125 1.00 96.56 71 ARG A C 1
ATOM 561 O O . ARG A 1 71 ? -8.919 -1.747 13.960 1.00 96.56 71 ARG A O 1
ATOM 568 N N . ASP A 1 72 ? -10.535 -2.087 15.485 1.00 96.19 72 ASP A N 1
ATOM 569 C CA . ASP A 1 72 ? -11.663 -1.878 14.576 1.00 96.19 72 ASP A CA 1
ATOM 570 C C . ASP A 1 72 ? -12.387 -0.568 14.944 1.00 96.19 72 ASP A C 1
ATOM 572 O O . ASP A 1 72 ? -12.486 -0.221 16.121 1.00 96.19 72 ASP A O 1
ATOM 576 N N . VAL A 1 73 ? -12.870 0.165 13.938 1.00 94.12 73 VAL A N 1
ATOM 577 C CA . VAL A 1 73 ? -13.696 1.374 14.090 1.00 94.12 73 VAL A CA 1
ATOM 578 C C . VAL A 1 73 ? -14.941 1.219 13.227 1.00 94.12 73 VAL A C 1
ATOM 580 O O . VAL A 1 73 ? -14.875 1.219 11.993 1.00 94.12 73 VAL A O 1
ATOM 583 N N . GLY A 1 74 ? -16.084 0.993 13.875 1.00 90.50 74 GLY A N 1
ATOM 584 C CA . GLY A 1 74 ? -17.302 0.559 13.197 1.00 90.50 74 GLY A CA 1
ATOM 585 C C . GLY A 1 74 ? -17.062 -0.725 12.392 1.00 90.50 74 GLY A C 1
A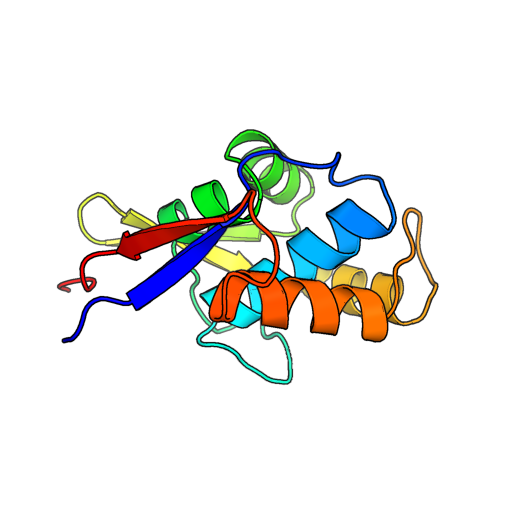TOM 586 O O . GLY A 1 74 ? -16.726 -1.768 12.944 1.00 90.50 74 GLY A O 1
ATOM 587 N N . ARG A 1 75 ? -17.227 -0.649 11.065 1.00 90.75 75 ARG A N 1
ATOM 588 C CA . ARG A 1 75 ? -16.979 -1.771 10.134 1.00 90.75 75 ARG A CA 1
ATOM 589 C C . ARG A 1 75 ? -15.575 -1.761 9.517 1.00 90.75 75 ARG A C 1
ATOM 591 O O . ARG A 1 75 ? -15.258 -2.636 8.711 1.00 90.75 75 ARG A O 1
ATOM 598 N N . ILE A 1 76 ? -14.749 -0.768 9.843 1.00 94.94 76 ILE A N 1
ATOM 599 C CA . ILE A 1 76 ? -13.424 -0.577 9.252 1.00 94.94 76 ILE A CA 1
ATOM 600 C C . ILE A 1 76 ? -12.372 -1.142 10.200 1.00 94.94 76 ILE A C 1
ATOM 602 O O . ILE A 1 76 ? -12.227 -0.694 11.331 1.00 94.94 76 ILE A O 1
ATOM 606 N N . GLN A 1 77 ? -11.580 -2.091 9.709 1.00 96.94 77 GLN A N 1
ATOM 607 C CA . GLN A 1 77 ? -10.406 -2.577 10.427 1.00 96.94 77 GLN A CA 1
ATOM 608 C C . GLN A 1 77 ? -9.202 -1.675 10.164 1.00 96.94 77 GLN A C 1
ATOM 610 O O . GLN A 1 77 ? -8.863 -1.406 9.007 1.00 96.94 77 GLN A O 1
ATOM 615 N N . LEU A 1 78 ? -8.520 -1.260 11.227 1.00 97.75 78 LEU A N 1
ATOM 616 C CA . LEU A 1 78 ? -7.276 -0.506 11.159 1.00 97.75 78 LEU A CA 1
ATOM 617 C C . LEU A 1 78 ? -6.072 -1.436 11.292 1.00 97.75 78 LEU A C 1
ATOM 619 O O . LEU A 1 78 ? -6.036 -2.347 12.123 1.00 97.75 78 LEU A O 1
ATOM 623 N N . LEU A 1 79 ? -5.071 -1.193 10.452 1.00 98.44 79 LEU A N 1
ATOM 624 C CA . LEU A 1 79 ? -3.816 -1.930 10.392 1.00 98.44 79 LEU A CA 1
ATOM 625 C C . LEU A 1 79 ? -2.639 -0.994 10.681 1.00 98.44 79 LEU A C 1
ATOM 627 O O . LEU A 1 79 ? -2.706 0.198 10.395 1.00 98.44 79 LEU A O 1
ATOM 631 N N . ARG A 1 80 ? -1.531 -1.534 11.185 1.00 98.38 80 ARG A N 1
ATOM 632 C CA . ARG A 1 80 ? -0.257 -0.812 11.339 1.00 98.38 80 ARG A CA 1
ATOM 633 C C . ARG A 1 80 ? 0.879 -1.584 10.690 1.00 98.38 80 ARG A C 1
ATOM 635 O O . ARG A 1 80 ? 0.814 -2.807 10.566 1.00 98.38 80 ARG A O 1
ATOM 642 N N . LEU A 1 81 ? 1.925 -0.869 10.274 1.00 98.44 81 LEU A N 1
ATOM 643 C CA . LEU A 1 81 ? 3.188 -1.503 9.903 1.00 98.44 81 LEU A CA 1
ATOM 644 C C . LEU A 1 81 ? 3.881 -2.035 11.154 1.00 98.44 81 LEU A C 1
ATOM 646 O O . LEU A 1 81 ? 4.037 -1.318 12.138 1.00 98.44 81 LEU A O 1
ATOM 650 N N . THR A 1 82 ? 4.386 -3.259 11.079 1.00 98.56 82 THR A N 1
ATOM 651 C CA . THR A 1 82 ? 5.287 -3.792 12.103 1.00 98.56 82 THR A CA 1
ATOM 652 C C . THR A 1 82 ? 6.710 -3.263 11.889 1.00 98.56 82 THR A C 1
ATOM 654 O O . THR A 1 82 ? 7.057 -2.754 10.818 1.00 98.56 82 THR A O 1
ATOM 657 N N . ALA A 1 83 ? 7.595 -3.463 12.871 1.00 97.81 83 ALA A N 1
ATOM 658 C CA . ALA A 1 83 ? 9.025 -3.185 12.697 1.00 97.81 83 ALA A CA 1
ATOM 659 C C . ALA A 1 83 ? 9.629 -3.964 11.509 1.00 97.81 83 ALA A C 1
ATOM 661 O O . ALA A 1 83 ? 10.399 -3.408 10.725 1.00 97.81 83 ALA A O 1
ATOM 662 N N . LYS A 1 84 ? 9.222 -5.230 11.328 1.00 96.94 84 LYS A N 1
ATOM 663 C CA . LYS A 1 84 ? 9.633 -6.063 10.188 1.00 96.94 84 LYS A CA 1
ATOM 664 C C . LYS A 1 84 ? 9.149 -5.469 8.865 1.00 96.94 84 LYS A C 1
ATOM 666 O O . LYS A 1 84 ? 9.930 -5.388 7.917 1.00 96.94 84 LYS A O 1
ATOM 671 N N . GLY A 1 85 ? 7.884 -5.051 8.797 1.00 97.50 85 GLY A N 1
ATOM 672 C CA . GLY A 1 85 ? 7.309 -4.421 7.608 1.00 97.50 85 GLY A CA 1
ATOM 673 C C . GLY A 1 85 ? 8.064 -3.153 7.220 1.00 97.50 85 GLY A C 1
ATOM 674 O O . GLY A 1 85 ? 8.463 -3.008 6.065 1.00 97.50 85 GLY A O 1
ATOM 675 N N . LEU A 1 86 ? 8.347 -2.288 8.197 1.00 97.31 86 LEU A N 1
ATOM 676 C CA . LEU A 1 86 ? 9.079 -1.041 7.985 1.00 97.31 86 LEU A CA 1
ATOM 677 C C . LEU A 1 86 ? 10.501 -1.279 7.455 1.00 97.31 86 LEU A C 1
ATOM 679 O O . LEU A 1 86 ? 10.881 -0.712 6.429 1.00 97.31 86 LEU A O 1
ATOM 683 N N . VAL A 1 87 ? 11.268 -2.158 8.113 1.00 96.50 87 VAL A N 1
ATOM 684 C CA . VAL A 1 87 ? 12.629 -2.519 7.679 1.00 96.50 87 VAL A CA 1
ATOM 685 C C . VAL A 1 87 ? 12.607 -3.117 6.277 1.00 96.50 87 VAL A C 1
ATOM 687 O O . VAL A 1 87 ? 13.440 -2.763 5.446 1.00 96.50 87 VAL A O 1
ATOM 690 N N . THR A 1 88 ? 11.635 -3.981 5.978 1.00 95.88 88 THR A N 1
ATOM 691 C CA . THR A 1 88 ? 11.579 -4.614 4.659 1.00 95.88 88 THR A CA 1
ATOM 692 C C . THR A 1 88 ? 11.221 -3.613 3.562 1.00 95.88 88 THR A C 1
ATOM 694 O O . THR A 1 88 ? 11.840 -3.648 2.504 1.00 95.88 88 THR A O 1
ATOM 697 N N . CYS A 1 89 ? 10.304 -2.671 3.815 1.00 96.44 89 CYS A N 1
ATOM 698 C CA . CYS A 1 89 ? 10.009 -1.591 2.869 1.00 96.44 89 CYS A CA 1
ATOM 699 C C . CYS A 1 89 ? 11.257 -0.742 2.586 1.00 96.44 89 CYS A C 1
ATOM 701 O O . CYS A 1 89 ? 11.586 -0.510 1.423 1.00 96.44 89 CYS A O 1
ATOM 703 N N . LYS A 1 90 ? 11.988 -0.342 3.637 1.00 96.12 90 LYS A N 1
ATOM 704 C CA . LYS A 1 90 ? 13.243 0.415 3.510 1.00 96.12 90 LYS A CA 1
ATOM 705 C C . LYS A 1 90 ? 14.283 -0.352 2.689 1.00 96.12 90 LYS A C 1
ATOM 707 O O . LYS A 1 90 ? 14.857 0.201 1.756 1.00 96.12 90 LYS A O 1
ATOM 712 N N . ASN A 1 91 ? 14.493 -1.630 3.001 1.00 96.00 91 ASN A N 1
ATOM 713 C CA . ASN A 1 91 ? 15.470 -2.460 2.301 1.00 96.00 91 ASN A CA 1
ATOM 714 C C . ASN A 1 91 ? 15.096 -2.659 0.830 1.00 96.00 91 ASN A C 1
ATOM 716 O O . ASN A 1 91 ? 15.961 -2.498 -0.025 1.00 96.00 91 ASN A O 1
ATOM 720 N N . SER A 1 92 ? 13.822 -2.930 0.525 1.00 95.75 92 SER A N 1
ATOM 721 C CA . SER A 1 92 ? 13.354 -3.074 -0.856 1.00 95.75 92 SER A CA 1
ATOM 722 C C . SER A 1 92 ? 13.599 -1.817 -1.689 1.00 95.75 92 SER A C 1
ATOM 724 O O . SER A 1 92 ? 14.011 -1.944 -2.835 1.00 95.75 92 SER A O 1
ATOM 726 N N . VAL A 1 93 ? 13.367 -0.617 -1.142 1.00 96.06 93 VAL A N 1
ATOM 727 C CA . VAL A 1 93 ? 13.602 0.655 -1.859 1.00 96.06 93 VAL A CA 1
ATOM 728 C C . VAL A 1 93 ? 15.089 0.912 -2.108 1.00 96.06 93 VAL A C 1
ATOM 730 O O . VAL A 1 93 ? 15.445 1.455 -3.151 1.00 96.06 93 VAL A O 1
ATOM 733 N N . ASN A 1 94 ? 15.949 0.476 -1.189 1.00 94.19 94 ASN A N 1
ATOM 734 C CA . ASN A 1 94 ? 17.404 0.591 -1.301 1.00 94.19 94 ASN A CA 1
ATOM 735 C C . ASN A 1 94 ? 18.037 -0.528 -2.154 1.00 94.19 94 ASN A C 1
ATOM 737 O O . ASN A 1 94 ? 19.243 -0.747 -2.077 1.00 94.19 94 ASN A O 1
ATOM 741 N N . GLY A 1 95 ? 17.237 -1.263 -2.937 1.00 86.38 95 GLY A N 1
ATOM 742 C CA . GLY A 1 95 ? 17.713 -2.337 -3.814 1.00 86.38 95 GLY A CA 1
ATOM 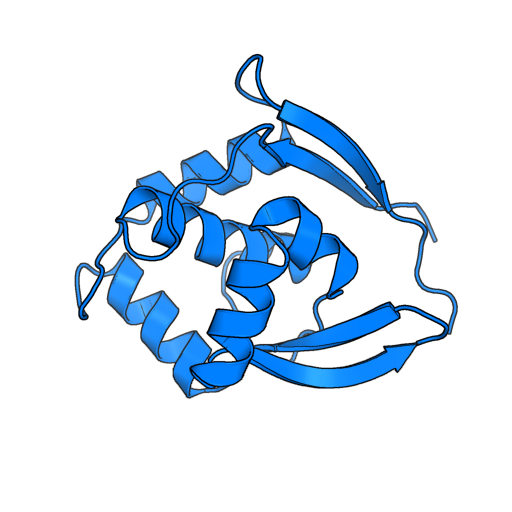743 C C . GLY A 1 95 ? 18.043 -3.660 -3.110 1.00 86.38 95 GLY A C 1
ATOM 744 O O . GLY A 1 95 ? 18.567 -4.567 -3.746 1.00 86.38 95 GLY A O 1
ATOM 745 N N . GLY A 1 96 ? 17.736 -3.794 -1.817 1.00 84.88 96 GLY A N 1
ATOM 746 C CA . GLY A 1 96 ? 17.973 -5.004 -1.030 1.00 84.88 96 GLY A CA 1
ATOM 747 C C . GLY A 1 96 ? 16.756 -5.931 -0.895 1.00 84.88 96 GLY A C 1
ATOM 748 O O . GLY A 1 96 ? 15.623 -5.593 -1.244 1.00 84.88 96 GLY A O 1
ATOM 749 N N . GLY A 1 97 ? 16.988 -7.104 -0.298 1.00 82.44 97 GLY A N 1
ATOM 750 C CA . GLY A 1 97 ? 15.959 -8.108 -0.000 1.00 82.44 97 GLY A CA 1
ATOM 751 C C . GLY A 1 97 ? 15.515 -8.944 -1.208 1.00 82.44 97 GLY A C 1
ATOM 752 O O . GLY A 1 97 ? 16.009 -8.786 -2.316 1.00 82.44 97 GLY A O 1
ATOM 753 N N . ASN A 1 98 ? 14.555 -9.848 -0.983 1.00 85.38 98 ASN A N 1
ATOM 754 C CA . ASN A 1 98 ? 14.144 -10.849 -1.984 1.00 85.38 98 ASN A CA 1
ATOM 755 C C . ASN A 1 98 ? 13.400 -10.259 -3.192 1.00 85.38 98 ASN A C 1
ATOM 757 O O . ASN A 1 98 ? 13.354 -10.874 -4.250 1.00 85.38 98 ASN A O 1
ATOM 761 N N . VAL A 1 99 ? 12.764 -9.098 -3.019 1.00 91.56 99 VAL A N 1
ATOM 762 C CA . VAL A 1 99 ? 12.043 -8.392 -4.086 1.00 91.56 99 VAL A CA 1
ATOM 763 C C . VAL A 1 99 ? 12.417 -6.913 -3.988 1.00 91.56 99 VAL A C 1
ATOM 765 O O . VAL A 1 99 ? 11.760 -6.176 -3.237 1.00 91.56 99 VAL A O 1
ATOM 768 N N . PRO A 1 100 ? 13.491 -6.482 -4.671 1.00 93.81 100 PRO A N 1
ATOM 769 C CA . PRO A 1 100 ? 13.897 -5.085 -4.690 1.00 93.81 100 PRO A CA 1
ATOM 770 C C . PRO A 1 100 ? 12.923 -4.234 -5.520 1.00 93.81 100 PRO A C 1
ATOM 772 O O . PRO A 1 100 ? 12.217 -4.721 -6.403 1.00 93.81 100 PRO A O 1
ATOM 775 N N . THR A 1 101 ? 12.871 -2.940 -5.221 1.00 96.38 101 THR A N 1
ATOM 776 C CA . THR A 1 101 ? 12.182 -1.903 -6.001 1.00 96.38 101 THR A CA 1
ATOM 777 C C . THR A 1 101 ? 13.021 -0.619 -5.965 1.00 96.38 101 THR A C 1
ATOM 779 O O . THR A 1 101 ? 14.171 -0.650 -5.539 1.00 96.38 101 THR A O 1
ATOM 782 N N . THR A 1 102 ? 12.482 0.512 -6.418 1.00 96.75 102 THR A N 1
ATOM 783 C CA . THR A 1 102 ? 13.193 1.798 -6.404 1.00 96.75 102 THR A CA 1
ATOM 784 C C . THR A 1 102 ? 12.315 2.920 -5.863 1.00 96.75 102 THR A C 1
ATOM 786 O O . THR A 1 102 ? 11.086 2.878 -5.974 1.00 96.75 102 THR A O 1
ATOM 789 N N . ALA A 1 103 ? 12.945 3.970 -5.332 1.00 96.56 103 ALA A N 1
ATOM 790 C CA . ALA A 1 103 ? 12.243 5.183 -4.911 1.00 96.56 103 ALA A CA 1
ATOM 791 C C . ALA A 1 103 ? 11.439 5.813 -6.064 1.00 96.56 103 ALA A C 1
ATOM 793 O O . ALA A 1 103 ? 10.312 6.258 -5.860 1.00 96.56 103 ALA A O 1
ATOM 794 N N . ALA A 1 104 ? 11.969 5.769 -7.292 1.00 96.56 104 ALA A N 1
ATOM 795 C CA . ALA A 1 104 ? 11.283 6.263 -8.485 1.00 96.56 104 ALA A CA 1
ATOM 796 C C . ALA A 1 104 ? 9.992 5.479 -8.787 1.00 96.56 104 ALA A C 1
ATOM 798 O O . ALA A 1 104 ? 8.961 6.080 -9.091 1.00 96.56 104 ALA A O 1
ATOM 799 N N . LEU A 1 105 ? 10.013 4.145 -8.656 1.00 95.50 105 LEU A N 1
ATOM 800 C CA . LEU A 1 105 ? 8.813 3.321 -8.832 1.00 95.50 105 LEU A CA 1
ATOM 801 C C . LEU A 1 105 ? 7.766 3.603 -7.752 1.00 95.50 105 LEU A C 1
ATOM 803 O O . LEU A 1 105 ? 6.583 3.715 -8.073 1.00 95.50 105 LEU A O 1
ATOM 807 N N . VAL A 1 106 ? 8.191 3.753 -6.494 1.00 97.19 106 VAL A N 1
ATOM 808 C CA . VAL A 1 106 ? 7.293 4.128 -5.391 1.00 97.19 106 VAL A CA 1
ATOM 809 C C . VAL A 1 106 ? 6.663 5.497 -5.654 1.00 97.19 106 VAL A C 1
ATOM 811 O O . VAL A 1 106 ? 5.442 5.630 -5.580 1.00 97.19 106 VAL A O 1
ATOM 814 N N . ALA A 1 107 ? 7.463 6.501 -6.019 1.00 96.56 107 ALA A N 1
ATOM 815 C CA . ALA A 1 107 ? 6.985 7.849 -6.318 1.00 96.56 107 ALA A CA 1
ATOM 816 C C . ALA A 1 107 ? 5.986 7.862 -7.485 1.00 96.56 107 ALA A C 1
ATOM 818 O O . ALA A 1 107 ? 4.940 8.504 -7.395 1.00 96.56 107 ALA A O 1
ATOM 819 N N . ARG A 1 108 ? 6.257 7.093 -8.547 1.00 95.25 108 ARG A N 1
ATOM 820 C CA . ARG A 1 108 ? 5.344 6.947 -9.688 1.00 95.25 108 ARG A CA 1
ATOM 821 C C . ARG A 1 108 ? 4.004 6.343 -9.270 1.00 95.25 108 ARG A C 1
ATOM 823 O O . ARG A 1 108 ? 2.960 6.874 -9.633 1.00 95.25 108 ARG A O 1
ATOM 830 N N . TRP A 1 109 ? 4.014 5.266 -8.482 1.00 95.75 109 TRP A N 1
ATOM 831 C CA . TRP A 1 109 ? 2.776 4.661 -7.979 1.00 95.75 109 TRP A CA 1
ATOM 832 C C . TRP A 1 109 ? 1.995 5.610 -7.068 1.00 95.75 109 TRP A C 1
ATOM 834 O O . TRP A 1 109 ? 0.781 5.725 -7.230 1.00 95.75 109 TRP A O 1
ATOM 844 N N . ARG A 1 110 ? 2.677 6.344 -6.177 1.00 95.88 110 ARG A N 1
ATOM 845 C CA . ARG A 1 110 ? 2.045 7.385 -5.347 1.00 95.88 110 ARG A CA 1
ATOM 846 C C . ARG A 1 110 ? 1.379 8.450 -6.214 1.00 95.88 110 ARG A C 1
ATOM 848 O O . ARG A 1 110 ? 0.221 8.780 -5.988 1.00 95.88 110 ARG A O 1
ATOM 855 N N . ALA A 1 111 ? 2.080 8.957 -7.229 1.00 95.19 111 ALA A N 1
ATOM 856 C CA . ALA A 1 111 ? 1.535 9.953 -8.147 1.00 95.19 111 ALA A CA 1
ATOM 857 C C . ALA A 1 111 ? 0.305 9.422 -8.902 1.00 95.19 111 ALA A C 1
ATOM 859 O O . ALA A 1 111 ? -0.716 10.107 -8.949 1.00 95.19 111 ALA A O 1
ATOM 860 N N . ASN A 1 112 ? 0.364 8.189 -9.414 1.00 94.56 112 ASN A N 1
ATOM 861 C CA . ASN A 1 112 ? -0.755 7.565 -10.120 1.00 94.56 112 ASN A CA 1
ATOM 862 C C . ASN A 1 112 ? -1.978 7.383 -9.215 1.00 94.56 112 ASN A C 1
ATOM 864 O O . ASN A 1 112 ? -3.080 7.742 -9.610 1.00 94.56 112 ASN A O 1
ATOM 868 N N . MET A 1 113 ? -1.786 6.906 -7.985 1.00 95.31 113 MET A N 1
ATOM 869 C CA . MET A 1 113 ? -2.872 6.716 -7.017 1.00 95.31 113 MET A CA 1
ATOM 870 C C . MET A 1 113 ? -3.453 8.028 -6.477 1.00 95.31 113 MET A C 1
ATOM 872 O O . MET A 1 113 ? -4.574 8.044 -5.979 1.00 95.31 113 MET A O 1
ATOM 876 N N . LYS A 1 114 ? -2.717 9.139 -6.584 1.00 94.19 114 LYS A N 1
ATOM 877 C CA . LYS A 1 114 ? -3.208 10.474 -6.212 1.00 94.19 114 LYS A CA 1
ATOM 878 C C . LYS A 1 114 ? -3.885 11.222 -7.355 1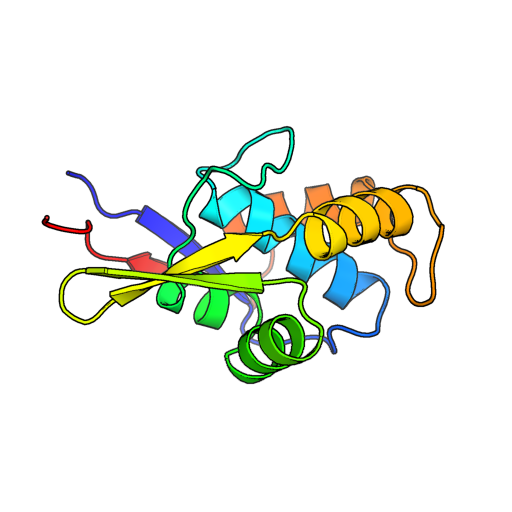.00 94.19 114 LYS A C 1
ATOM 880 O O . LYS A 1 114 ? -4.760 12.036 -7.093 1.00 94.19 114 LYS A O 1
ATOM 885 N N . ARG A 1 115 ? -3.432 11.025 -8.595 1.00 91.88 115 ARG A N 1
ATOM 886 C CA . ARG A 1 115 ? -3.801 11.881 -9.739 1.00 91.88 115 ARG A CA 1
ATOM 887 C C . ARG A 1 115 ? -4.424 11.130 -10.918 1.00 91.88 115 ARG A C 1
ATOM 889 O O . ARG A 1 115 ? -4.769 11.771 -11.899 1.00 91.88 115 ARG A O 1
ATOM 896 N N . GLY A 1 116 ? -4.525 9.802 -10.859 1.00 84.00 116 GLY A N 1
ATOM 897 C CA . GLY A 1 116 ? -5.145 8.993 -11.912 1.00 84.00 116 GLY A CA 1
ATOM 898 C C . GLY A 1 116 ? -4.313 8.870 -13.184 1.00 84.00 116 GLY A C 1
ATOM 899 O O . GLY A 1 116 ? -4.876 8.745 -14.260 1.00 84.00 116 GLY A O 1
ATOM 900 N N . GLY A 1 117 ? -2.980 8.925 -13.069 1.00 66.38 117 GLY A N 1
ATOM 901 C CA . GLY A 1 117 ? -2.032 9.193 -14.165 1.00 66.38 117 GLY A CA 1
ATOM 902 C C . GLY A 1 117 ? -2.077 8.321 -15.435 1.00 66.38 117 GLY A C 1
ATOM 903 O O . GLY A 1 117 ? -1.354 8.639 -16.373 1.00 66.38 117 GLY A O 1
ATOM 904 N N . VAL A 1 118 ? -2.883 7.253 -15.502 1.00 65.81 118 VAL A N 1
ATOM 905 C CA . VAL A 1 118 ? -3.134 6.451 -16.718 1.00 65.81 118 VAL A CA 1
ATOM 906 C C . VAL A 1 118 ? -4.605 6.015 -16.784 1.00 65.81 118 VAL A C 1
ATOM 908 O O . VAL A 1 118 ? -5.268 5.906 -15.754 1.00 65.81 118 VAL A O 1
ATOM 911 N N . SER A 1 119 ? -5.106 5.719 -17.988 1.00 61.69 119 SER A N 1
ATOM 912 C CA . SER A 1 119 ? -6.527 5.446 -18.286 1.00 61.69 119 SER A CA 1
ATOM 913 C C . SER A 1 119 ? -7.166 4.270 -17.532 1.00 61.69 119 SER A C 1
ATOM 915 O O . SER A 1 119 ? -8.386 4.143 -17.541 1.00 61.69 119 SER A O 1
ATOM 917 N N . SER A 1 120 ? -6.383 3.419 -16.866 1.00 84.19 120 SER A N 1
ATOM 918 C CA . SER A 1 120 ? -6.871 2.251 -16.122 1.00 84.19 120 SER A CA 1
ATOM 919 C C . SER A 1 120 ? -7.174 2.517 -14.643 1.00 84.19 120 SER A C 1
ATOM 921 O O . SER A 1 120 ? -7.437 1.570 -13.906 1.00 84.19 120 SER A O 1
ATOM 923 N N . PHE A 1 121 ? -7.121 3.766 -14.170 1.00 91.62 121 PHE A N 1
ATOM 924 C CA . PHE A 1 121 ? -7.386 4.096 -12.769 1.00 91.62 121 PHE A CA 1
ATOM 925 C C . PHE A 1 121 ? -8.789 4.675 -12.577 1.00 91.62 121 PHE A C 1
ATOM 927 O O . PHE A 1 121 ? -9.231 5.526 -13.341 1.00 91.62 121 PHE A O 1
ATOM 934 N N . THR A 1 122 ? -9.470 4.260 -11.509 1.00 93.31 122 THR A N 1
ATOM 935 C CA . THR A 1 122 ? -10.811 4.745 -11.147 1.00 93.31 122 THR A CA 1
ATOM 936 C C . THR A 1 122 ? -10.754 5.533 -9.847 1.00 93.31 122 THR A C 1
ATOM 938 O O . THR A 1 122 ? -10.193 5.049 -8.866 1.00 93.31 122 THR A O 1
ATOM 941 N N . LEU A 1 123 ? -11.339 6.732 -9.812 1.00 95.38 123 LEU A N 1
ATOM 942 C CA . LEU A 1 123 ? -11.453 7.512 -8.579 1.00 95.38 123 LEU A CA 1
ATOM 943 C C . LEU A 1 123 ? -12.441 6.836 -7.619 1.00 95.38 123 LEU A C 1
ATOM 945 O O . LEU A 1 123 ? -13.580 6.554 -7.985 1.00 95.38 123 LEU A O 1
ATOM 949 N N . VAL A 1 124 ? -12.000 6.577 -6.390 1.00 96.06 124 VAL A N 1
ATOM 950 C CA . VAL A 1 124 ? -12.811 5.985 -5.322 1.00 96.06 124 VAL A CA 1
ATOM 951 C C . VAL A 1 124 ? -12.737 6.880 -4.093 1.00 96.06 124 VAL A C 1
ATOM 953 O O . VAL A 1 124 ? -11.646 7.210 -3.625 1.00 96.06 124 VAL A O 1
ATOM 956 N N . SER A 1 125 ? -13.909 7.236 -3.569 1.00 96.00 125 SER A N 1
ATOM 957 C CA . SER A 1 125 ? -14.063 7.986 -2.324 1.00 96.00 125 SER A CA 1
ATOM 958 C C . SER A 1 125 ? -14.254 7.028 -1.151 1.00 96.00 125 SER A C 1
ATOM 960 O O . SER A 1 125 ? -14.922 5.999 -1.277 1.00 96.00 125 SER A O 1
ATOM 962 N N . PHE A 1 126 ? -13.654 7.355 -0.013 1.00 94.38 126 PHE A N 1
ATOM 963 C CA . PHE A 1 126 ? -13.778 6.607 1.229 1.00 94.38 126 PHE A CA 1
ATOM 964 C C . PHE A 1 126 ? -14.339 7.529 2.302 1.00 94.38 126 PHE A C 1
ATOM 966 O O . PHE A 1 126 ? -13.737 8.560 2.623 1.00 94.38 126 PHE A O 1
ATOM 973 N N . ASP A 1 127 ? -15.458 7.115 2.890 1.00 92.31 127 ASP A N 1
ATOM 974 C CA . ASP A 1 127 ? -16.133 7.880 3.933 1.00 92.31 127 ASP A CA 1
ATOM 975 C C . ASP A 1 127 ? -15.203 8.143 5.118 1.00 92.31 127 ASP A C 1
ATOM 977 O O . ASP A 1 127 ? -14.377 7.281 5.447 1.00 92.31 127 ASP A O 1
ATOM 981 N N . PRO A 1 128 ? -15.309 9.309 5.771 1.00 87.75 128 PRO A N 1
ATOM 982 C CA . PRO A 1 128 ? -14.546 9.590 6.975 1.00 87.75 128 PRO A CA 1
ATOM 983 C C . PRO A 1 128 ? -14.835 8.545 8.056 1.00 87.75 128 PRO A C 1
ATOM 985 O O . PRO A 1 128 ? -15.963 8.079 8.220 1.00 87.75 128 PRO A O 1
ATOM 988 N N . ILE A 1 129 ? -13.805 8.193 8.823 1.00 83.81 129 ILE A N 1
ATOM 989 C CA . ILE A 1 129 ? -13.993 7.362 10.009 1.00 83.81 129 ILE A CA 1
ATOM 990 C C . ILE A 1 129 ? -14.661 8.241 11.064 1.00 83.81 129 ILE A C 1
ATOM 992 O O . ILE A 1 129 ? -14.138 9.301 11.399 1.00 83.81 129 ILE A O 1
ATOM 996 N N . SER A 1 130 ? -15.823 7.815 11.544 1.00 68.44 130 SER A N 1
ATOM 997 C CA . SER A 1 130 ? -16.454 8.401 12.725 1.00 68.44 130 SER A CA 1
ATOM 998 C C . SER A 1 130 ? -16.058 7.522 13.911 1.00 68.44 130 SER A C 1
ATOM 1000 O O . SER A 1 130 ? -16.305 6.315 13.849 1.00 68.44 130 SER A O 1
ATOM 1002 N N . ASP A 1 131 ? -15.369 8.096 14.900 1.00 60.16 131 ASP A N 1
ATOM 1003 C CA . ASP A 1 131 ? -15.119 7.437 16.193 1.00 60.16 131 ASP A CA 1
ATOM 1004 C C . ASP A 1 131 ? -16.423 7.323 17.004 1.00 60.16 131 ASP A C 1
ATOM 1006 O O . ASP A 1 131 ? -17.282 8.231 16.885 1.00 60.16 131 ASP A O 1
#

pLDDT: mean 93.17, std 7.77, range [58.09, 98.56]